Protein AF-A0A3M0G4U5-F1 (afdb_monomer_lite)

Sequence (96 aa):
MTTRFWTAIADQLATIRTNRPTTVAEIIETLGGSAAASAGDAFFAGSGGDDQLWDALEEAGWRIHPIEGAYYYTATHPATGQSLTYIEGDVYDNTK

Structure (mmCIF, N/CA/C/O backbone):
data_AF-A0A3M0G4U5-F1
#
_entry.id   AF-A0A3M0G4U5-F1
#
loop_
_atom_site.group_PDB
_atom_site.id
_atom_site.type_symbol
_atom_site.label_atom_id
_atom_site.label_alt_id
_atom_site.label_comp_id
_atom_site.label_asym_id
_atom_site.label_entity_id
_atom_site.label_seq_id
_atom_site.pdbx_PDB_ins_code
_atom_site.Cartn_x
_atom_site.Cartn_y
_atom_site.Cartn_z
_atom_site.occupancy
_atom_s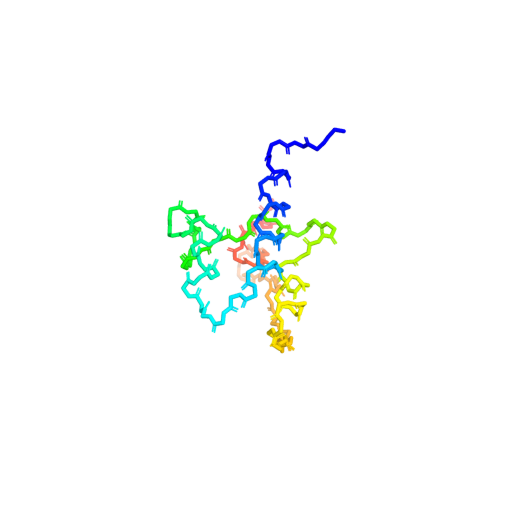ite.B_iso_or_equiv
_atom_site.auth_seq_id
_atom_site.auth_comp_id
_atom_site.auth_asym_id
_atom_site.auth_atom_id
_atom_site.pdbx_PDB_model_num
ATOM 1 N N . MET A 1 1 ? -7.949 4.844 -23.394 1.00 56.72 1 MET A N 1
ATOM 2 C CA . MET A 1 1 ? -6.805 5.717 -23.047 1.00 56.72 1 MET A CA 1
ATOM 3 C C . MET A 1 1 ? -6.549 5.562 -21.561 1.00 56.72 1 MET A C 1
ATOM 5 O O . MET A 1 1 ? -7.464 5.815 -20.790 1.00 56.72 1 MET A O 1
ATOM 9 N N . THR A 1 2 ? -5.355 5.113 -21.179 1.00 75.94 2 THR A N 1
ATOM 10 C CA . THR A 1 2 ? -4.916 5.033 -19.776 1.00 75.94 2 THR A CA 1
ATOM 11 C C . THR A 1 2 ? -4.610 6.442 -19.262 1.00 75.94 2 THR A C 1
ATOM 13 O O . THR A 1 2 ? -4.054 7.262 -19.994 1.00 75.94 2 THR A O 1
ATOM 16 N N . THR A 1 3 ? -5.036 6.763 -18.040 1.00 90.50 3 THR A N 1
ATOM 17 C CA . THR A 1 3 ? -4.767 8.069 -17.417 1.00 90.50 3 THR A CA 1
ATOM 18 C C . THR A 1 3 ? -3.311 8.144 -16.959 1.00 90.50 3 THR A C 1
ATOM 20 O O . THR A 1 3 ? -2.684 7.118 -16.719 1.00 90.50 3 THR A O 1
ATOM 23 N N . ARG A 1 4 ? -2.774 9.356 -16.751 1.00 92.75 4 ARG A N 1
ATOM 24 C CA . ARG A 1 4 ? -1.422 9.519 -16.175 1.00 92.75 4 ARG A CA 1
ATOM 25 C C . ARG A 1 4 ? -1.252 8.785 -14.843 1.00 92.75 4 ARG A C 1
ATOM 27 O O . ARG A 1 4 ? -0.175 8.276 -14.572 1.00 92.75 4 ARG A O 1
ATOM 34 N N . PHE A 1 5 ? -2.320 8.722 -14.049 1.00 91.06 5 PHE A N 1
ATOM 35 C CA . PHE A 1 5 ? -2.351 7.964 -12.802 1.00 91.06 5 PHE A CA 1
ATOM 36 C C . PHE A 1 5 ? -2.094 6.471 -13.045 1.00 91.06 5 PHE A C 1
ATOM 38 O O . PHE A 1 5 ? -1.154 5.915 -12.494 1.00 91.06 5 PHE A O 1
ATOM 45 N N . TRP A 1 6 ? -2.868 5.838 -13.929 1.00 93.06 6 TRP A N 1
ATOM 46 C CA . TRP A 1 6 ? -2.723 4.407 -14.204 1.00 93.06 6 TRP A CA 1
ATOM 47 C C . TRP A 1 6 ? -1.428 4.064 -14.945 1.00 93.06 6 TRP A C 1
ATOM 49 O O . TRP A 1 6 ? -0.891 2.980 -14.750 1.00 93.06 6 TRP A O 1
ATOM 59 N N . THR A 1 7 ? -0.888 4.989 -15.745 1.00 95.12 7 THR A N 1
ATOM 60 C CA . THR A 1 7 ? 0.466 4.846 -16.297 1.00 95.12 7 THR A CA 1
ATOM 61 C C . THR A 1 7 ? 1.508 4.802 -15.182 1.00 95.12 7 THR A C 1
ATOM 63 O O . THR A 1 7 ? 2.328 3.896 -15.181 1.00 95.12 7 THR A O 1
ATOM 66 N N . ALA A 1 8 ? 1.430 5.700 -14.193 1.00 93.81 8 ALA A N 1
ATOM 67 C CA . ALA A 1 8 ? 2.361 5.690 -13.066 1.00 93.81 8 ALA A CA 1
ATOM 68 C C . ALA A 1 8 ? 2.274 4.389 -12.249 1.00 93.81 8 ALA A C 1
ATOM 70 O O . ALA A 1 8 ? 3.307 3.828 -11.902 1.00 93.81 8 ALA A O 1
ATOM 71 N N . ILE A 1 9 ? 1.065 3.869 -11.999 1.00 96.06 9 ILE A N 1
ATOM 72 C CA . ILE A 1 9 ? 0.887 2.567 -11.332 1.00 96.06 9 ILE A CA 1
ATOM 73 C C . ILE A 1 9 ? 1.531 1.435 -12.145 1.00 96.06 9 ILE A C 1
ATOM 75 O O . ILE A 1 9 ? 2.289 0.638 -11.595 1.00 96.06 9 ILE A O 1
ATOM 79 N N . ALA A 1 10 ? 1.280 1.378 -13.457 1.00 96.25 10 ALA A N 1
ATOM 80 C CA . ALA A 1 10 ? 1.868 0.356 -14.322 1.00 96.25 10 ALA A CA 1
ATOM 81 C C . ALA A 1 10 ? 3.404 0.433 -14.343 1.00 96.25 10 ALA A C 1
ATOM 83 O O . ALA A 1 10 ? 4.069 -0.601 -14.282 1.00 96.25 10 ALA A O 1
ATOM 84 N N . ASP A 1 11 ? 3.966 1.642 -14.363 1.00 96.62 11 ASP A N 1
ATOM 85 C CA . ASP A 1 11 ? 5.413 1.858 -14.332 1.00 96.62 11 ASP A CA 1
ATOM 86 C C . ASP A 1 11 ? 6.028 1.378 -13.005 1.00 96.62 11 ASP A C 1
ATOM 88 O O . ASP A 1 11 ? 7.081 0.737 -13.014 1.00 96.62 11 ASP A O 1
ATOM 92 N N . GLN A 1 12 ? 5.365 1.611 -11.865 1.00 97.44 12 GLN A N 1
ATOM 93 C CA . GLN A 1 12 ? 5.806 1.102 -10.559 1.00 97.44 12 GLN A CA 1
ATOM 94 C C . GLN A 1 12 ? 5.848 -0.432 -10.535 1.00 97.44 12 GLN A C 1
ATOM 96 O O . GLN A 1 12 ? 6.865 -1.022 -10.165 1.00 97.44 12 GL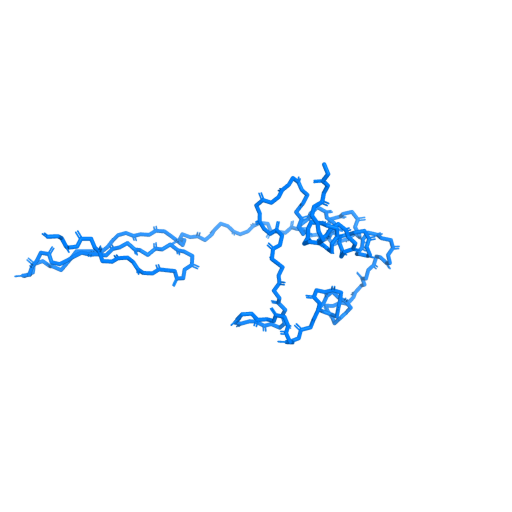N A O 1
ATOM 101 N N . LEU A 1 13 ? 4.773 -1.089 -10.980 1.00 98.19 13 LEU A N 1
ATOM 102 C CA . LEU A 1 13 ? 4.688 -2.552 -11.006 1.00 98.19 13 LEU A CA 1
ATOM 103 C C . LEU A 1 13 ? 5.693 -3.162 -11.997 1.00 98.19 13 LEU A C 1
ATOM 105 O O . LEU A 1 13 ? 6.378 -4.135 -11.676 1.00 98.19 13 LEU A O 1
ATOM 109 N N . ALA A 1 14 ? 5.849 -2.561 -13.180 1.00 98.12 14 ALA A N 1
ATOM 110 C CA . ALA A 1 14 ? 6.851 -2.970 -14.162 1.00 98.12 14 ALA A CA 1
ATOM 111 C C . ALA A 1 14 ? 8.283 -2.809 -13.629 1.00 98.12 14 ALA A C 1
ATOM 113 O O . ALA A 1 14 ? 9.131 -3.670 -13.875 1.00 98.12 14 ALA A O 1
ATOM 114 N N . THR A 1 15 ? 8.546 -1.747 -12.864 1.00 98.19 15 THR A N 1
ATOM 115 C CA . THR A 1 15 ? 9.842 -1.511 -12.212 1.00 98.19 15 THR A CA 1
ATOM 116 C C . THR A 1 15 ? 10.151 -2.611 -11.200 1.00 98.19 15 THR A C 1
ATOM 118 O O . THR A 1 15 ? 11.243 -3.176 -11.240 1.00 98.19 15 THR A O 1
ATOM 121 N N . ILE A 1 16 ? 9.185 -2.986 -10.352 1.00 98.31 16 ILE A N 1
ATOM 122 C CA . ILE A 1 16 ? 9.341 -4.092 -9.391 1.00 98.31 16 ILE A CA 1
ATOM 123 C C . ILE A 1 16 ? 9.644 -5.408 -10.123 1.00 98.31 16 ILE A C 1
ATOM 125 O O . ILE A 1 16 ? 10.619 -6.083 -9.790 1.00 98.31 16 ILE A O 1
ATOM 129 N N . ARG A 1 17 ? 8.873 -5.752 -11.162 1.00 98.25 17 ARG A N 1
ATOM 130 C CA . ARG A 1 17 ? 9.087 -6.985 -11.945 1.00 98.25 17 ARG A CA 1
ATOM 131 C C . ARG A 1 17 ? 10.445 -7.029 -12.637 1.00 98.25 17 ARG A C 1
ATOM 133 O O . ARG A 1 17 ? 11.109 -8.063 -12.634 1.00 98.25 17 ARG A O 1
ATOM 140 N N . THR A 1 18 ? 10.846 -5.912 -13.240 1.00 98.25 18 THR A N 1
ATOM 141 C CA . THR A 1 18 ? 12.080 -5.820 -14.033 1.00 98.25 18 THR A CA 1
ATOM 142 C C . THR A 1 18 ? 13.310 -5.847 -13.139 1.00 98.25 18 THR A C 1
ATOM 144 O O . THR A 1 18 ? 14.240 -6.611 -13.392 1.00 98.25 18 THR A O 1
ATOM 147 N N . ASN A 1 19 ? 13.310 -5.039 -12.079 1.00 98.00 19 ASN A N 1
ATOM 148 C CA . ASN A 1 19 ? 14.479 -4.876 -11.220 1.00 98.00 19 ASN A CA 1
ATOM 149 C C . ASN A 1 19 ? 14.596 -5.985 -10.176 1.00 98.00 19 ASN A C 1
ATOM 151 O O . ASN A 1 19 ? 15.680 -6.180 -9.632 1.00 98.00 19 ASN A O 1
ATOM 155 N N . ARG A 1 20 ? 13.501 -6.714 -9.913 1.00 98.06 20 ARG A N 1
ATOM 156 C CA . ARG A 1 20 ? 13.427 -7.809 -8.937 1.00 98.06 20 ARG A CA 1
ATOM 157 C C . ARG A 1 20 ? 14.069 -7.411 -7.597 1.00 98.06 20 ARG A C 1
ATOM 159 O O . ARG A 1 20 ? 15.021 -8.068 -7.166 1.00 98.06 20 ARG A O 1
ATOM 166 N N . PRO A 1 21 ? 13.604 -6.314 -6.968 1.00 97.12 21 PRO A N 1
ATOM 167 C CA . PRO A 1 21 ? 14.228 -5.784 -5.765 1.00 97.12 21 PRO A CA 1
ATOM 168 C C . PRO A 1 21 ? 14.270 -6.859 -4.686 1.00 97.12 21 PRO A C 1
ATOM 170 O O . PRO A 1 21 ? 13.307 -7.605 -4.502 1.00 97.12 21 PRO A O 1
ATOM 173 N N . THR A 1 22 ? 15.386 -6.935 -3.970 1.00 97.31 22 THR A N 1
ATOM 174 C CA . THR A 1 22 ? 15.581 -7.925 -2.894 1.00 97.31 22 THR A CA 1
ATOM 175 C C . THR A 1 22 ? 15.516 -7.288 -1.513 1.00 97.31 22 THR A C 1
ATOM 177 O O . THR A 1 22 ? 15.594 -7.982 -0.500 1.00 97.31 22 THR A O 1
ATOM 180 N N . THR A 1 23 ? 15.334 -5.966 -1.461 1.00 96.75 23 THR A N 1
ATOM 181 C CA . THR A 1 23 ? 15.204 -5.206 -0.223 1.00 96.75 23 THR A CA 1
ATOM 182 C C . THR A 1 23 ? 13.895 -4.420 -0.175 1.00 96.75 23 THR A C 1
ATOM 184 O O . THR A 1 23 ? 13.354 -3.984 -1.190 1.00 96.75 23 THR A O 1
ATOM 187 N N . VAL A 1 24 ? 13.396 -4.193 1.043 1.00 94.56 24 VAL A N 1
ATOM 188 C CA . VAL A 1 24 ? 12.186 -3.389 1.283 1.00 94.56 24 VAL A CA 1
ATOM 189 C C . VAL A 1 24 ? 12.404 -1.917 0.903 1.00 94.56 24 VAL A C 1
ATOM 191 O O . VAL A 1 24 ? 11.485 -1.272 0.409 1.00 94.56 24 VAL A O 1
ATOM 194 N N . ALA A 1 25 ? 13.623 -1.393 1.069 1.00 94.94 25 ALA A N 1
ATOM 195 C CA . ALA A 1 25 ? 13.957 -0.009 0.727 1.00 94.94 25 ALA A CA 1
ATOM 196 C C . ALA A 1 25 ? 13.784 0.282 -0.773 1.00 94.94 25 ALA A C 1
ATOM 198 O O . ALA A 1 25 ? 13.253 1.326 -1.140 1.00 94.94 25 ALA A O 1
ATOM 199 N N . GLU A 1 26 ? 14.166 -0.662 -1.637 1.00 95.56 26 GLU A N 1
ATOM 200 C CA . GLU A 1 26 ? 13.970 -0.540 -3.086 1.00 95.56 26 GLU A CA 1
ATOM 201 C C . GLU A 1 26 ? 12.479 -0.536 -3.467 1.00 95.56 26 GLU A C 1
ATOM 203 O O . GLU A 1 26 ? 12.071 0.191 -4.374 1.00 95.56 26 GLU A O 1
ATOM 208 N N . ILE A 1 27 ? 11.650 -1.310 -2.754 1.00 96.06 27 ILE A N 1
ATOM 209 C CA . ILE A 1 27 ? 10.192 -1.317 -2.949 1.00 96.06 27 ILE A CA 1
ATOM 210 C C . ILE A 1 27 ? 9.597 0.029 -2.521 1.00 96.06 27 ILE A C 1
ATOM 212 O O . ILE A 1 27 ? 8.845 0.629 -3.285 1.00 96.06 27 ILE A O 1
ATOM 216 N N . ILE A 1 28 ? 9.962 0.531 -1.337 1.00 94.69 28 ILE A N 1
ATOM 217 C CA . ILE A 1 28 ? 9.502 1.831 -0.819 1.00 94.69 28 ILE A CA 1
ATOM 218 C C . ILE A 1 28 ? 9.837 2.960 -1.796 1.00 94.69 28 ILE A C 1
ATOM 220 O O . ILE A 1 28 ? 8.958 3.751 -2.135 1.00 94.69 28 ILE A O 1
ATOM 224 N N . GLU A 1 29 ? 11.078 3.009 -2.282 1.00 95.00 29 GLU A N 1
ATOM 225 C CA . GLU A 1 29 ? 11.514 4.019 -3.251 1.00 95.00 29 GLU A CA 1
ATOM 226 C C . GLU A 1 29 ? 10.691 3.937 -4.543 1.00 95.00 29 GLU A C 1
ATOM 228 O O . GLU A 1 29 ? 10.191 4.948 -5.035 1.00 95.00 29 GLU A O 1
ATOM 233 N N . THR A 1 30 ? 10.455 2.722 -5.048 1.00 95.44 30 THR A N 1
ATOM 234 C CA . THR A 1 30 ? 9.634 2.509 -6.250 1.00 95.44 30 THR A CA 1
ATOM 235 C C . THR A 1 30 ? 8.199 3.014 -6.061 1.00 95.44 30 THR A C 1
ATOM 237 O O . THR A 1 30 ? 7.600 3.561 -6.986 1.00 95.44 30 THR A O 1
ATOM 240 N N . LEU A 1 31 ? 7.646 2.898 -4.852 1.00 94.56 31 LEU A N 1
ATOM 241 C CA . LEU A 1 31 ? 6.301 3.370 -4.516 1.00 94.56 31 LEU A CA 1
ATOM 242 C C . LEU A 1 31 ? 6.218 4.887 -4.238 1.00 94.56 31 LEU A C 1
ATOM 244 O O . LEU A 1 31 ? 5.160 5.377 -3.850 1.00 94.56 31 LEU A O 1
ATOM 248 N N . GLY A 1 32 ? 7.293 5.647 -4.474 1.00 88.81 32 GLY A N 1
ATOM 249 C CA . GLY A 1 32 ? 7.341 7.100 -4.270 1.00 88.81 32 GLY A CA 1
ATOM 250 C C . GLY A 1 32 ? 7.777 7.526 -2.864 1.00 88.81 32 GLY A C 1
ATOM 251 O O . GLY A 1 32 ? 7.697 8.711 -2.529 1.00 88.81 32 GLY A O 1
ATOM 252 N N . GLY A 1 33 ? 8.243 6.575 -2.049 1.00 86.06 33 GLY A N 1
ATOM 253 C CA . GLY A 1 33 ? 8.785 6.811 -0.715 1.00 86.06 33 GLY A CA 1
ATOM 254 C C . GLY A 1 33 ? 7.791 7.432 0.271 1.00 86.06 33 GLY A C 1
ATOM 255 O O . GLY A 1 33 ? 6.572 7.417 0.079 1.00 86.06 33 GLY A O 1
ATOM 256 N N . SER A 1 34 ? 8.328 8.037 1.332 1.00 77.75 34 SER A N 1
ATOM 257 C CA . SER A 1 34 ? 7.529 8.645 2.406 1.00 77.75 34 SER A CA 1
ATOM 258 C C . SER A 1 34 ? 6.685 9.835 1.943 1.00 77.75 34 SER A C 1
ATOM 260 O O . SER A 1 34 ? 5.651 10.120 2.540 1.00 77.75 34 SER A O 1
ATOM 262 N N . ALA A 1 35 ? 7.077 10.510 0.859 1.00 77.19 35 ALA A N 1
ATOM 263 C CA . ALA A 1 35 ? 6.305 11.608 0.277 1.00 77.19 35 ALA A CA 1
ATOM 264 C C . ALA A 1 35 ? 4.960 11.144 -0.309 1.00 77.19 35 ALA A C 1
ATOM 266 O O . ALA A 1 35 ? 4.026 11.940 -0.393 1.00 77.19 35 ALA A O 1
ATOM 267 N N . ALA A 1 36 ? 4.861 9.873 -0.707 1.00 77.81 36 ALA A N 1
ATOM 268 C CA . ALA A 1 36 ? 3.630 9.269 -1.200 1.00 77.81 36 ALA A CA 1
ATOM 269 C C . ALA A 1 36 ? 2.795 8.616 -0.086 1.00 77.81 36 ALA A C 1
ATOM 271 O O . ALA A 1 36 ? 1.651 8.239 -0.329 1.00 77.81 36 ALA A O 1
ATOM 272 N N . ALA A 1 37 ? 3.342 8.455 1.122 1.00 76.62 37 ALA A N 1
ATOM 273 C CA . ALA A 1 37 ? 2.711 7.677 2.175 1.00 76.62 37 ALA A CA 1
ATOM 274 C C . ALA A 1 37 ? 1.474 8.357 2.789 1.00 76.62 37 ALA A C 1
ATOM 276 O O . ALA A 1 37 ? 1.482 9.551 3.080 1.00 76.62 37 ALA A O 1
ATOM 277 N N . SER A 1 38 ? 0.433 7.563 3.074 1.00 68.94 38 SER A N 1
ATOM 278 C CA . SER A 1 38 ? -0.728 8.011 3.861 1.00 68.94 38 SER A CA 1
ATOM 279 C C . SER A 1 38 ? -0.535 7.792 5.368 1.00 68.94 38 SER A C 1
ATOM 281 O O . SER A 1 38 ? -0.866 8.669 6.159 1.00 68.94 38 SER A O 1
ATOM 283 N N . ALA A 1 39 ? -0.021 6.627 5.783 1.00 70.44 39 ALA A N 1
ATOM 284 C CA . ALA A 1 39 ? 0.195 6.280 7.197 1.00 70.44 39 ALA A CA 1
ATOM 285 C C . ALA A 1 39 ? 1.355 5.279 7.436 1.00 70.44 39 ALA A C 1
ATOM 287 O O . ALA A 1 39 ? 1.532 4.814 8.560 1.00 70.44 39 ALA A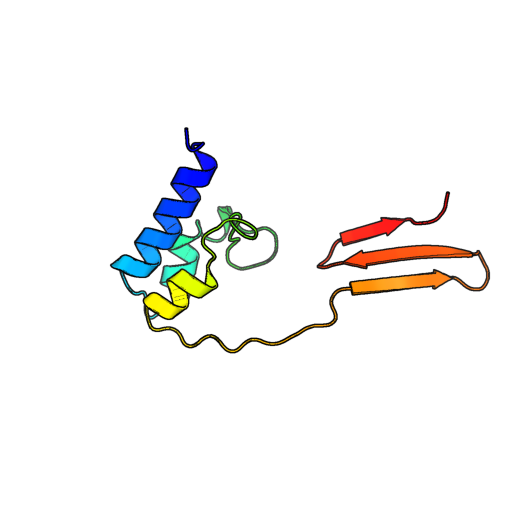 O 1
ATOM 288 N N . GLY A 1 40 ? 2.138 4.940 6.400 1.00 79.38 40 GLY A N 1
ATOM 289 C CA . GLY A 1 40 ? 3.244 3.965 6.446 1.00 79.38 40 GLY A CA 1
ATOM 290 C C . GLY A 1 40 ? 4.529 4.481 5.782 1.00 79.38 40 GLY A C 1
ATOM 291 O O . GLY A 1 40 ? 4.690 5.685 5.621 1.00 79.38 40 GLY A O 1
ATOM 292 N N . ASP A 1 41 ? 5.436 3.586 5.376 1.00 84.94 41 ASP A N 1
ATOM 293 C CA . ASP A 1 41 ? 6.702 3.978 4.719 1.00 84.94 41 ASP A CA 1
ATOM 294 C C . ASP A 1 41 ? 6.535 4.326 3.228 1.00 84.94 41 ASP A C 1
ATOM 296 O O . ASP A 1 41 ? 7.338 5.060 2.653 1.00 84.94 41 ASP A O 1
ATOM 300 N N . ALA A 1 42 ? 5.470 3.813 2.611 1.00 90.75 42 ALA A N 1
ATOM 301 C CA . ALA A 1 42 ? 5.004 4.146 1.270 1.00 90.75 42 ALA A CA 1
ATOM 302 C C . ALA A 1 42 ? 3.493 3.873 1.165 1.00 90.75 42 ALA A C 1
ATOM 304 O O . ALA A 1 42 ? 2.889 3.293 2.071 1.00 90.75 42 ALA A O 1
ATOM 305 N N . PHE A 1 43 ? 2.874 4.271 0.052 1.00 89.56 43 PHE A N 1
ATOM 306 C CA . PHE A 1 43 ? 1.477 3.960 -0.248 1.00 89.56 43 PHE A CA 1
ATOM 307 C C . PHE A 1 43 ? 1.336 3.506 -1.696 1.00 89.56 43 PHE A C 1
ATOM 309 O O . PHE A 1 43 ? 1.671 4.235 -2.628 1.00 89.56 43 PHE A O 1
ATOM 316 N N . PHE A 1 44 ? 0.805 2.302 -1.890 1.00 92.50 44 PHE A N 1
ATOM 317 C CA . PHE A 1 44 ? 0.434 1.830 -3.215 1.00 92.50 44 PHE A CA 1
ATOM 318 C C . PHE A 1 44 ? -1.010 2.235 -3.521 1.00 92.50 44 PHE A C 1
ATOM 320 O O . PHE A 1 44 ? -1.961 1.558 -3.138 1.00 92.50 44 PHE A O 1
ATOM 327 N N . ALA A 1 45 ? -1.169 3.342 -4.246 1.00 90.81 45 ALA A N 1
ATOM 328 C CA . ALA A 1 45 ? -2.479 3.874 -4.625 1.00 90.81 45 ALA A CA 1
ATOM 329 C C . ALA A 1 45 ? -3.221 3.022 -5.675 1.00 90.81 45 ALA A C 1
ATOM 331 O O . ALA A 1 45 ? -4.383 3.292 -5.963 1.00 90.81 45 ALA A O 1
ATOM 332 N N . GLY A 1 46 ? -2.554 2.023 -6.266 1.00 90.12 46 GLY A N 1
ATOM 333 C CA . GLY A 1 46 ? -3.114 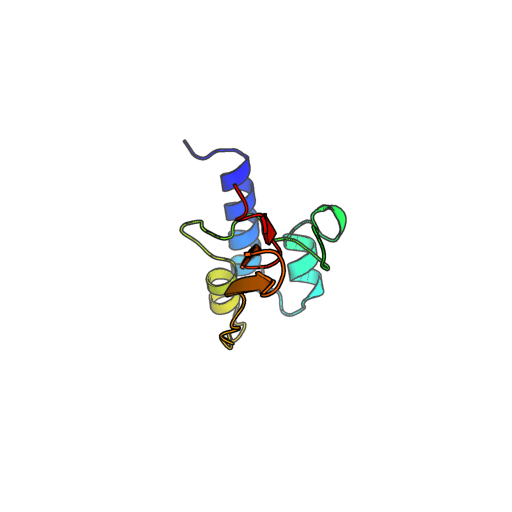1.150 -7.302 1.00 90.12 46 GLY A CA 1
ATOM 334 C C . GLY A 1 46 ? -3.959 -0.016 -6.779 1.00 90.12 46 GLY A C 1
ATOM 335 O O . GLY A 1 46 ? -4.430 -0.818 -7.587 1.00 90.12 46 GLY A O 1
ATOM 336 N N . SER A 1 47 ? -4.147 -0.135 -5.457 1.00 84.88 47 SER A N 1
ATOM 337 C CA . SER A 1 47 ? -5.035 -1.148 -4.872 1.00 84.88 47 SER A CA 1
ATOM 338 C C . SER A 1 47 ? -6.429 -1.065 -5.511 1.00 84.88 47 SER A C 1
ATOM 340 O O . SER A 1 47 ? -6.993 0.023 -5.639 1.00 84.88 47 SER A O 1
ATOM 342 N N . GLY A 1 48 ? -6.957 -2.204 -5.970 1.00 80.44 48 GLY A N 1
ATOM 343 C CA . GLY A 1 48 ? -8.233 -2.291 -6.697 1.00 80.44 48 GLY A CA 1
ATOM 344 C C . GLY A 1 48 ? -8.169 -2.180 -8.233 1.00 80.44 48 GLY A C 1
ATOM 345 O O . GLY A 1 48 ? -9.217 -2.244 -8.871 1.00 80.44 48 GLY A O 1
ATOM 346 N N . GLY A 1 49 ? -6.985 -2.018 -8.843 1.00 86.69 49 GLY A N 1
ATOM 347 C CA . GLY A 1 49 ? -6.773 -2.208 -10.292 1.00 86.69 49 GLY A CA 1
ATOM 348 C C . GLY A 1 49 ? -6.694 -3.682 -10.747 1.00 86.69 49 GLY A C 1
ATOM 349 O O . GLY A 1 49 ? -6.770 -4.596 -9.932 1.00 86.69 49 GLY A O 1
ATOM 350 N N . ASP A 1 50 ? -6.497 -3.925 -12.049 1.00 89.00 50 ASP A N 1
ATOM 351 C CA . ASP A 1 50 ? -6.368 -5.293 -12.608 1.00 89.00 50 ASP A CA 1
ATOM 352 C C . ASP A 1 50 ? -5.060 -5.995 -12.204 1.00 89.00 50 ASP A C 1
ATOM 354 O O . ASP A 1 50 ? -4.997 -7.219 -12.164 1.00 89.00 50 ASP A O 1
ATOM 358 N N . ASP A 1 51 ? -4.019 -5.208 -11.932 1.00 92.00 51 ASP A N 1
ATOM 359 C CA . ASP A 1 51 ? -2.685 -5.669 -11.565 1.00 92.00 51 ASP A CA 1
ATOM 360 C C . ASP A 1 51 ? -2.354 -5.131 -10.175 1.00 92.00 51 ASP A C 1
ATOM 362 O O . ASP A 1 51 ? -2.473 -3.928 -9.909 1.00 92.00 51 ASP A O 1
ATOM 366 N N . GLN A 1 52 ? -2.007 -6.034 -9.269 1.00 93.38 52 GLN A N 1
ATOM 367 C CA . GLN A 1 52 ? -1.881 -5.737 -7.854 1.00 93.38 52 GLN A CA 1
ATOM 368 C C . GLN A 1 52 ? -0.415 -5.828 -7.421 1.00 93.38 52 GLN A C 1
ATOM 370 O O . GLN A 1 52 ? 0.389 -6.586 -7.962 1.00 93.38 52 GLN A O 1
ATOM 375 N N . LEU A 1 53 ? -0.056 -5.084 -6.371 1.00 95.50 53 LEU A N 1
ATOM 376 C CA . LEU A 1 53 ? 1.311 -5.090 -5.839 1.00 95.50 53 LEU A CA 1
ATOM 377 C C . LEU A 1 53 ? 1.789 -6.506 -5.469 1.00 95.50 53 LEU A C 1
ATOM 379 O O . LEU A 1 53 ? 2.958 -6.827 -5.669 1.00 95.50 53 LEU A O 1
ATOM 383 N N . TRP A 1 54 ? 0.893 -7.362 -4.970 1.00 94.94 54 TRP A N 1
ATOM 384 C CA . TRP A 1 54 ? 1.217 -8.751 -4.633 1.00 94.94 54 TRP A CA 1
ATOM 385 C C . TRP A 1 54 ? 1.684 -9.589 -5.845 1.00 94.94 54 TRP A C 1
ATOM 387 O O . TRP A 1 54 ? 2.582 -10.408 -5.670 1.00 94.94 54 TRP A O 1
ATOM 397 N N . ASP A 1 55 ? 1.186 -9.325 -7.062 1.00 95.19 55 ASP A N 1
ATOM 398 C CA . ASP A 1 55 ? 1.492 -10.071 -8.287 1.00 95.19 55 ASP A CA 1
ATOM 399 C C . ASP A 1 55 ? 2.901 -9.695 -8.739 1.00 95.19 55 ASP A C 1
ATOM 401 O O . ASP A 1 55 ? 3.767 -10.547 -8.938 1.00 95.19 55 ASP A O 1
ATOM 405 N N . ALA A 1 56 ? 3.175 -8.387 -8.789 1.00 97.38 56 ALA A N 1
ATOM 406 C CA . ALA A 1 56 ? 4.497 -7.868 -9.115 1.00 97.38 56 ALA A CA 1
ATOM 407 C C . ALA A 1 56 ? 5.570 -8.351 -8.124 1.00 97.38 56 ALA A C 1
ATOM 409 O O . ALA A 1 56 ? 6.691 -8.661 -8.532 1.00 97.38 56 ALA A O 1
ATOM 410 N N . LEU A 1 57 ? 5.240 -8.437 -6.830 1.00 97.62 57 LEU A N 1
ATOM 411 C CA . LEU A 1 57 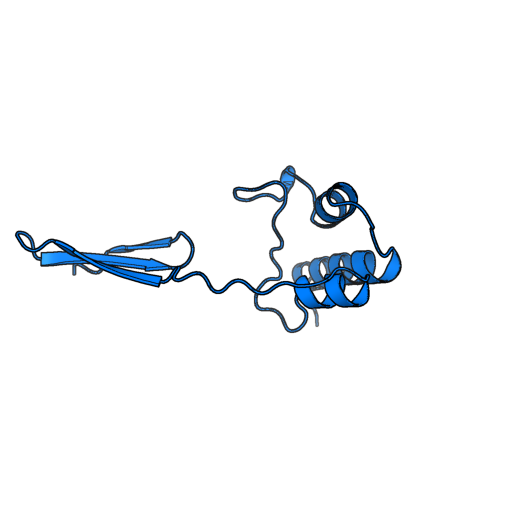? 6.139 -8.966 -5.803 1.00 97.62 57 LEU A CA 1
ATOM 412 C C . LEU A 1 57 ? 6.387 -10.471 -5.976 1.00 97.62 57 LEU A C 1
ATOM 414 O O . LEU A 1 57 ? 7.544 -10.899 -5.918 1.00 97.62 57 LEU A O 1
ATOM 418 N N . GLU A 1 58 ? 5.342 -11.265 -6.218 1.00 97.38 58 GLU A N 1
ATOM 419 C CA . GLU A 1 58 ? 5.474 -12.707 -6.450 1.00 97.38 58 GLU A CA 1
ATOM 420 C C . GLU A 1 58 ? 6.324 -13.001 -7.695 1.00 97.38 58 GLU A C 1
ATOM 422 O O . GLU A 1 58 ? 7.294 -13.762 -7.628 1.00 97.38 58 GLU A O 1
ATOM 427 N N . GLU A 1 59 ? 6.059 -12.310 -8.806 1.00 97.81 59 GLU A N 1
ATOM 428 C CA . GLU A 1 59 ? 6.851 -12.411 -10.034 1.00 97.81 59 GLU A CA 1
ATOM 429 C C . GLU A 1 59 ? 8.315 -11.978 -9.828 1.00 97.81 59 GLU A C 1
ATOM 431 O O . GLU A 1 59 ? 9.240 -12.593 -10.379 1.00 97.81 59 GLU A O 1
ATOM 436 N N . ALA A 1 60 ? 8.558 -10.963 -8.988 1.00 97.62 60 ALA A N 1
ATOM 437 C CA . ALA A 1 60 ? 9.894 -10.527 -8.575 1.00 97.62 60 ALA A CA 1
ATOM 438 C C . ALA A 1 60 ? 10.615 -11.543 -7.664 1.00 97.62 60 ALA A C 1
ATOM 440 O O . ALA A 1 60 ? 11.837 -11.471 -7.507 1.00 97.62 60 ALA A O 1
ATOM 441 N N . GLY A 1 61 ? 9.911 -12.556 -7.153 1.00 97.19 61 GLY A N 1
ATOM 442 C CA . GLY A 1 61 ? 10.463 -13.651 -6.351 1.00 97.19 61 GLY A CA 1
ATOM 443 C C . GLY A 1 61 ? 10.228 -13.522 -4.847 1.00 97.19 61 GLY A C 1
ATOM 444 O O . GLY A 1 61 ? 10.814 -14.289 -4.079 1.00 97.19 61 GLY A O 1
ATOM 445 N N . TRP A 1 62 ? 9.386 -12.583 -4.411 1.00 96.81 62 TRP A N 1
ATOM 446 C CA . TRP A 1 62 ? 8.925 -12.522 -3.027 1.00 96.81 62 TRP A CA 1
ATOM 447 C C . TRP A 1 62 ? 7.878 -13.603 -2.784 1.00 96.81 62 TRP A C 1
ATOM 449 O O . TRP A 1 62 ? 7.069 -13.917 -3.649 1.00 96.81 62 TRP A O 1
ATOM 459 N N . ARG A 1 63 ? 7.870 -14.182 -1.584 1.00 96.06 63 ARG A N 1
ATOM 460 C CA . ARG A 1 63 ? 6.818 -15.121 -1.197 1.00 96.06 63 ARG A CA 1
ATOM 461 C C . ARG A 1 63 ? 5.692 -14.365 -0.513 1.00 96.06 63 ARG A C 1
ATOM 463 O O . ARG A 1 63 ? 5.917 -13.738 0.521 1.00 96.06 63 ARG A O 1
ATOM 470 N N . ILE A 1 64 ? 4.487 -14.477 -1.059 1.00 91.94 64 ILE A N 1
ATOM 471 C CA . ILE A 1 64 ? 3.292 -13.897 -0.457 1.00 91.94 64 ILE A CA 1
ATOM 472 C C . ILE A 1 64 ? 2.728 -14.875 0.575 1.00 91.94 64 ILE A C 1
ATOM 474 O O . ILE A 1 64 ? 2.504 -16.053 0.299 1.00 91.94 64 ILE A O 1
ATOM 478 N N . HIS A 1 65 ? 2.524 -14.378 1.790 1.00 87.25 65 HIS A N 1
ATOM 479 C CA . HIS A 1 65 ? 1.879 -15.104 2.876 1.00 87.25 65 HIS A CA 1
ATOM 480 C C . HIS A 1 65 ? 0.586 -14.367 3.227 1.00 87.25 65 HIS A C 1
ATOM 482 O O . HIS A 1 65 ? 0.645 -13.403 3.992 1.00 87.25 65 HIS A O 1
ATOM 488 N N . PRO A 1 66 ? -0.564 -14.754 2.647 1.00 75.56 66 PRO A N 1
ATOM 489 C CA . PRO A 1 66 ? -1.816 -14.071 2.928 1.00 75.56 66 PRO A CA 1
ATOM 490 C C . PRO A 1 66 ? -2.188 -14.254 4.402 1.00 75.56 66 PRO A C 1
ATOM 492 O O . PRO A 1 66 ? -2.177 -15.368 4.928 1.00 75.56 66 PRO A O 1
ATOM 495 N N . ILE A 1 67 ? -2.510 -13.145 5.064 1.00 70.12 67 ILE A N 1
ATOM 496 C CA . ILE A 1 67 ? -3.068 -13.118 6.415 1.00 70.12 67 ILE A CA 1
ATOM 497 C C . ILE A 1 67 ? -4.427 -12.432 6.300 1.00 70.12 67 ILE A C 1
ATOM 499 O O . ILE A 1 67 ? -4.498 -11.255 5.956 1.00 70.12 67 ILE A O 1
ATOM 503 N N . GLU A 1 68 ? -5.505 -13.163 6.575 1.00 64.88 68 GLU A N 1
ATOM 504 C CA . GLU A 1 68 ? -6.850 -12.590 6.633 1.00 64.88 68 GLU A CA 1
ATOM 505 C C . GLU A 1 68 ? -7.039 -11.878 7.978 1.00 64.88 68 GLU A C 1
ATOM 507 O O . GLU A 1 68 ? -7.001 -12.503 9.040 1.00 64.88 68 GLU A O 1
ATOM 512 N N . GLY A 1 69 ? -7.223 -10.557 7.947 1.00 64.19 69 GLY A N 1
ATOM 513 C CA . GLY A 1 69 ? -7.586 -9.768 9.121 1.00 64.19 69 GLY A CA 1
ATOM 514 C C . GLY A 1 69 ? -9.047 -9.330 9.058 1.00 64.19 69 GLY A C 1
ATOM 515 O O . GLY A 1 69 ? -9.512 -8.846 8.030 1.00 64.19 69 GLY A O 1
ATOM 516 N N . ALA A 1 70 ? -9.779 -9.488 10.164 1.00 57.09 70 ALA A N 1
ATOM 517 C CA . ALA A 1 70 ? -11.179 -9.084 10.311 1.00 57.09 70 ALA A CA 1
ATOM 518 C C . ALA A 1 70 ? -11.331 -7.550 10.424 1.00 57.09 70 ALA A C 1
ATOM 520 O O . ALA A 1 70 ? -11.796 -7.030 11.436 1.00 57.09 70 ALA A O 1
ATOM 521 N N . TYR A 1 71 ? -10.919 -6.806 9.398 1.00 66.44 71 TYR A N 1
ATOM 522 C CA . TYR A 1 71 ? -10.969 -5.339 9.370 1.00 66.44 71 TYR A CA 1
ATOM 523 C C . TYR A 1 71 ? -12.330 -4.803 8.913 1.00 66.44 71 TYR A C 1
ATOM 525 O O . TYR A 1 71 ? -12.395 -3.820 8.181 1.00 66.44 71 TYR A O 1
ATOM 533 N N . TYR A 1 72 ? -13.418 -5.451 9.339 1.00 75.44 72 TYR A N 1
ATOM 534 C CA . TYR A 1 72 ? -14.776 -5.014 9.042 1.00 75.44 72 TYR A CA 1
ATOM 535 C C . TYR A 1 72 ? -15.738 -5.377 10.173 1.00 75.44 72 TYR A C 1
ATOM 537 O O . TYR A 1 72 ? -15.960 -6.554 10.461 1.00 75.44 72 TYR A O 1
ATOM 545 N N . TYR A 1 73 ? -16.313 -4.365 10.825 1.00 77.38 73 TYR A N 1
ATOM 546 C CA . TYR A 1 73 ? -17.322 -4.568 11.863 1.00 77.38 73 TYR A CA 1
ATOM 547 C C . TYR A 1 73 ? -18.251 -3.362 12.029 1.00 77.38 73 TYR A C 1
ATOM 549 O O . TYR A 1 73 ? -17.913 -2.227 11.699 1.00 77.38 73 TYR A O 1
ATOM 557 N N . THR A 1 74 ? -19.428 -3.602 12.605 1.00 88.19 74 THR A N 1
ATOM 558 C CA . THR A 1 74 ? -20.350 -2.553 13.063 1.00 88.19 74 THR A CA 1
ATOM 559 C C . THR A 1 74 ? -20.385 -2.505 14.585 1.00 88.19 74 THR A C 1
ATOM 561 O O . THR A 1 74 ? -20.333 -3.550 15.231 1.00 88.19 74 THR A O 1
ATOM 564 N N . ALA A 1 75 ? -20.552 -1.319 15.166 1.00 85.81 75 ALA A N 1
ATOM 565 C CA . ALA A 1 75 ? -20.769 -1.141 16.600 1.00 85.81 75 ALA A CA 1
ATOM 566 C C . ALA A 1 75 ? -22.054 -0.344 16.847 1.00 85.81 75 ALA A C 1
ATOM 568 O O . ALA A 1 75 ? -22.379 0.564 16.089 1.00 85.81 75 ALA A O 1
ATOM 569 N N . THR A 1 76 ? -22.804 -0.685 17.896 1.00 95.12 76 THR A N 1
ATOM 570 C CA . THR A 1 76 ? -24.007 0.049 18.322 1.00 95.12 76 THR A CA 1
ATOM 571 C C . THR A 1 76 ? -23.926 0.325 19.816 1.00 95.12 76 THR A C 1
ATOM 573 O O . THR A 1 76 ? -23.664 -0.581 20.606 1.00 95.12 76 THR A O 1
ATOM 576 N N . HIS A 1 77 ? -24.156 1.573 20.213 1.00 93.81 77 HIS A N 1
ATOM 577 C CA . HIS A 1 77 ? -24.168 1.996 21.601 1.00 93.81 77 HIS A CA 1
ATOM 578 C C . HIS A 1 77 ? -25.531 1.675 22.237 1.00 93.81 77 HIS A C 1
ATOM 580 O O . HIS A 1 77 ? -26.541 2.277 21.865 1.00 93.81 77 HIS A O 1
ATOM 586 N N . PRO A 1 78 ? -25.603 0.766 23.223 1.00 89.75 78 PRO A N 1
ATOM 587 C CA . PRO A 1 78 ? -26.876 0.200 23.673 1.00 89.75 78 PRO A CA 1
ATOM 588 C C . PRO A 1 78 ? -27.792 1.202 24.392 1.00 89.75 78 PRO A C 1
ATOM 590 O O . PRO A 1 78 ? -29.003 1.016 24.396 1.00 89.75 78 PRO A O 1
ATOM 593 N N . ALA A 1 79 ? -27.245 2.266 24.989 1.00 94.00 79 ALA A N 1
ATOM 594 C CA . ALA A 1 79 ? -28.043 3.255 25.723 1.00 94.00 79 ALA A CA 1
ATOM 595 C C . ALA A 1 79 ? -28.526 4.431 24.857 1.00 94.00 79 ALA A C 1
ATOM 597 O O . ALA A 1 79 ? -29.466 5.120 25.242 1.00 94.00 79 ALA A O 1
ATOM 598 N N . THR A 1 80 ? -27.880 4.684 23.714 1.00 94.44 80 THR A N 1
ATOM 599 C CA . THR A 1 80 ? -28.207 5.831 22.840 1.00 94.44 80 THR A CA 1
ATOM 600 C C . THR A 1 80 ? -28.673 5.409 21.453 1.00 94.44 80 THR A C 1
ATOM 602 O O . THR A 1 80 ? -29.200 6.241 20.725 1.00 94.44 80 THR A O 1
ATOM 605 N N . GLY A 1 81 ? -28.460 4.149 21.067 1.00 91.50 81 GLY A N 1
ATOM 606 C CA . GLY A 1 81 ? -28.745 3.647 19.725 1.00 91.50 81 GLY A CA 1
ATOM 607 C C . GLY A 1 81 ? -27.796 4.162 18.640 1.00 91.50 81 GLY A C 1
ATOM 608 O O . GLY A 1 81 ? -27.946 3.758 17.491 1.00 91.50 81 GLY A O 1
ATOM 609 N N . GLN A 1 82 ? -26.815 5.012 18.976 1.00 95.00 82 GLN A N 1
ATOM 610 C CA . GLN A 1 82 ? -25.815 5.466 18.007 1.00 95.00 82 GLN A CA 1
ATOM 611 C C . GLN A 1 82 ? -25.051 4.272 17.461 1.00 95.00 82 GLN A C 1
ATOM 613 O O . GLN A 1 82 ? -24.722 3.352 18.211 1.00 95.00 82 GLN A O 1
ATOM 618 N N . SER A 1 83 ? -24.748 4.274 16.174 1.00 94.38 83 SER A N 1
ATOM 619 C CA . SER A 1 83 ? -24.018 3.166 15.575 1.00 94.38 83 SER A CA 1
ATOM 620 C C . SER A 1 83 ? -22.989 3.647 14.573 1.00 94.38 83 SER A C 1
ATOM 622 O O . SER A 1 83 ? -23.101 4.739 14.028 1.00 94.38 83 SER A O 1
ATOM 624 N N . LEU A 1 84 ? -21.971 2.821 14.355 1.00 92.25 84 LEU A N 1
ATOM 625 C CA . LEU A 1 84 ? -20.942 3.066 13.361 1.00 92.25 84 LEU A CA 1
ATOM 626 C C . LEU A 1 84 ? -20.581 1.797 12.604 1.00 92.25 84 LEU A C 1
ATOM 628 O O . LEU A 1 84 ? -20.784 0.681 13.095 1.00 92.25 84 LEU A O 1
ATOM 632 N N . THR A 1 85 ? -20.003 1.989 11.429 1.00 89.06 85 THR A N 1
ATOM 633 C CA . THR A 1 85 ? -19.319 0.952 10.657 1.00 89.06 85 THR A CA 1
ATOM 634 C C . THR A 1 85 ? -17.830 1.282 10.609 1.00 89.06 85 THR A C 1
ATOM 636 O O . THR A 1 85 ? -17.480 2.427 10.330 1.00 89.06 85 THR A O 1
ATOM 639 N N . TYR A 1 86 ? -16.972 0.295 10.873 1.00 76.62 86 TYR A N 1
ATOM 640 C CA . TYR A 1 86 ? -15.521 0.363 10.695 1.00 76.62 86 TYR A CA 1
ATOM 641 C C . TYR A 1 86 ? -15.100 -0.578 9.567 1.00 76.62 86 TYR A C 1
ATOM 643 O O . TYR A 1 86 ? -15.401 -1.771 9.646 1.00 76.62 86 TYR A O 1
ATOM 651 N N . ILE A 1 87 ? -14.402 -0.066 8.553 1.00 76.94 87 ILE A N 1
ATOM 652 C CA . ILE A 1 87 ? -13.806 -0.864 7.472 1.00 76.94 87 ILE A CA 1
ATOM 653 C C . ILE A 1 87 ? -12.433 -0.297 7.114 1.00 76.94 87 ILE A C 1
ATOM 655 O O . ILE A 1 87 ? -12.333 0.878 6.791 1.00 76.94 87 ILE A O 1
ATOM 659 N N . GLU A 1 88 ? -11.384 -1.119 7.212 1.00 71.88 88 GLU A N 1
ATOM 660 C CA . GLU A 1 88 ? -10.021 -0.793 6.741 1.00 71.88 88 GLU A CA 1
ATOM 661 C C . GLU A 1 88 ? -9.478 0.594 7.172 1.00 71.88 88 GLU A C 1
ATOM 663 O O . GLU A 1 88 ? -8.647 1.189 6.493 1.00 71.88 88 GLU A O 1
ATOM 668 N N . GLY A 1 89 ? -9.905 1.101 8.340 1.00 57.53 89 GLY A N 1
ATOM 669 C CA . GLY A 1 89 ? -9.476 2.395 8.893 1.00 57.53 89 GLY A CA 1
ATOM 670 C C . GLY A 1 89 ? -10.508 3.523 8.805 1.00 57.53 89 GLY A C 1
ATOM 671 O O . GLY A 1 89 ? -10.381 4.504 9.539 1.00 57.53 89 GLY A O 1
ATOM 672 N N . ASP A 1 90 ? -11.558 3.365 8.004 1.00 67.44 90 ASP A N 1
ATOM 673 C CA . ASP A 1 90 ? -12.639 4.339 7.882 1.00 67.44 90 ASP A CA 1
ATOM 674 C C . ASP A 1 90 ? -13.741 4.113 8.925 1.00 67.44 90 ASP A C 1
ATOM 676 O O . ASP A 1 90 ? -14.072 2.976 9.274 1.00 67.44 90 ASP A O 1
ATOM 680 N N . VAL A 1 91 ? -14.332 5.212 9.416 1.00 79.75 91 VAL A N 1
ATOM 681 C CA . VAL A 1 91 ? -15.439 5.211 10.389 1.00 79.75 91 VAL A CA 1
ATOM 682 C C . VAL A 1 91 ? -16.634 5.970 9.822 1.00 79.75 91 VAL A C 1
ATOM 684 O O . VAL A 1 91 ? -16.542 7.162 9.529 1.00 79.75 91 VAL A O 1
ATOM 687 N N . TYR A 1 92 ? -17.778 5.294 9.735 1.00 72.94 92 TYR A N 1
ATOM 688 C CA . TYR A 1 92 ? -19.030 5.863 9.235 1.00 72.94 92 TYR A CA 1
ATOM 689 C C . TYR A 1 92 ? -20.069 5.914 10.341 1.00 72.94 92 TYR A C 1
ATOM 691 O O . TYR A 1 92 ? -20.361 4.883 10.944 1.00 72.94 92 TYR A O 1
ATOM 699 N N . ASP A 1 93 ? -20.642 7.092 10.581 1.00 92.62 93 ASP A N 1
ATOM 700 C CA . ASP A 1 93 ? -21.811 7.227 11.448 1.00 92.62 93 ASP A CA 1
ATOM 701 C C . ASP A 1 93 ? -23.040 6.628 10.748 1.00 92.62 93 ASP A C 1
ATOM 703 O O . ASP A 1 93 ? -23.395 7.011 9.630 1.00 92.62 93 ASP A O 1
ATOM 707 N N . AS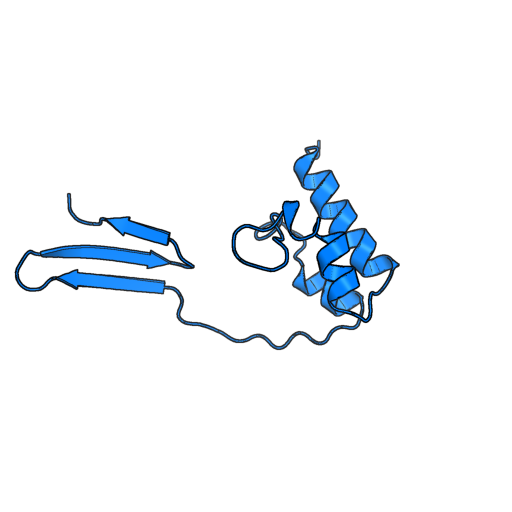N A 1 94 ? -23.679 5.669 11.409 1.00 84.12 94 ASN A N 1
ATOM 708 C CA . ASN A 1 94 ? -24.892 5.000 10.945 1.00 84.12 94 ASN A CA 1
ATOM 709 C C . ASN A 1 94 ? -26.160 5.625 11.563 1.00 84.12 94 ASN A C 1
ATOM 711 O O . ASN A 1 94 ? -27.273 5.185 11.272 1.00 84.12 94 ASN A O 1
ATOM 715 N N . THR A 1 95 ? -26.013 6.631 12.424 1.00 80.69 95 THR A N 1
ATOM 716 C CA . THR A 1 95 ? -27.116 7.298 13.118 1.00 80.69 95 THR A CA 1
ATOM 717 C C . THR A 1 95 ? -27.725 8.361 12.196 1.00 80.69 95 THR A C 1
ATOM 719 O O . THR A 1 95 ? -27.114 9.397 11.947 1.00 80.69 95 THR A O 1
ATOM 722 N N . LYS A 1 96 ? -28.922 8.109 11.654 1.00 57.88 96 LYS A N 1
ATOM 723 C CA . LYS A 1 96 ? -29.741 9.117 10.956 1.00 57.88 96 LYS A CA 1
ATOM 724 C C . LYS A 1 96 ? -30.930 9.535 11.803 1.00 57.88 96 LYS A C 1
ATOM 726 O O . LYS A 1 96 ? -31.504 8.643 12.465 1.00 57.88 96 LYS A O 1
#

Radius of gyration: 17.95 Å; chains: 1; bounding box: 45×27×49 Å

Foldseek 3Di:
DDDPVVVLLVQLLVCCLVVLDPDPVSNCVSQVAPVQDDPDRHDNPCPPPPDDSVNSNVSSPHDDDDDDDPQWDKDADPVPRWIWIGHPHDIDTPDD

Secondary structure (DSSP, 8-state):
---HHHHHHHHHHHHHHHH---SHHHHHHHTTTGGG-SSSS---TTTTSSS-HHHHHHHHTPPP-------EEEEE-TTT--EEEEETTEEEE---

pLDDT: mean 87.46, std 11.16, range [56.72, 98.31]

Organism: NCBI:txid2479848